Protein AF-A0A1T5BJZ9-F1 (afdb_monomer_lite)

pLDDT: mean 88.86, std 5.99, range [57.59, 93.94]

Secondary structure (DSSP, 8-state):
--HHHHHHHHHHHHHHHHHHHHHHHHHHHHHHHHHHHTT-GGGHHHHHH-HHHHHHHHHHTT--

Structure (mmCIF, N/CA/C/O backbone):
data_AF-A0A1T5BJZ9-F1
#
_entry.id   AF-A0A1T5BJZ9-F1
#
loop_
_atom_site.group_PDB
_atom_site.id
_atom_site.type_symbol
_atom_site.label_atom_id
_atom_site.label_alt_id
_atom_site.label_comp_id
_atom_site.label_asym_id
_atom_site.label_entity_id
_atom_site.label_seq_id
_atom_site.pdbx_PDB_ins_code
_atom_site.Cartn_x
_atom_site.Cartn_y
_atom_site.Cartn_z
_atom_site.occupancy
_atom_site.B_iso_or_equiv
_atom_site.auth_seq_id
_atom_site.auth_comp_id
_atom_site.auth_asym_id
_atom_site.auth_atom_id
_atom_site.pdbx_PDB_model_num
ATOM 1 N N . MET A 1 1 ? 28.268 -13.078 -26.113 1.00 57.59 1 MET A N 1
ATOM 2 C CA . MET A 1 1 ? 26.874 -12.604 -25.992 1.00 57.59 1 MET A CA 1
ATOM 3 C C . MET A 1 1 ? 26.817 -11.206 -26.587 1.00 57.59 1 MET A C 1
ATOM 5 O O . MET A 1 1 ? 27.757 -10.454 -26.368 1.00 57.59 1 MET A O 1
ATOM 9 N N . CYS A 1 2 ? 25.827 -10.894 -27.429 1.00 77.94 2 CYS A N 1
ATOM 10 C CA . CYS A 1 2 ? 25.686 -9.545 -27.997 1.00 77.94 2 CYS A CA 1
ATOM 11 C C . CYS A 1 2 ? 25.184 -8.576 -26.921 1.00 77.94 2 CYS A C 1
ATOM 13 O O . CYS A 1 2 ? 24.258 -8.933 -26.199 1.00 77.94 2 CYS A O 1
ATOM 15 N N . LYS A 1 3 ? 25.739 -7.356 -26.865 1.00 80.44 3 LYS A N 1
ATOM 16 C CA . LYS A 1 3 ? 25.330 -6.293 -25.923 1.00 80.44 3 LYS A CA 1
ATOM 17 C C . LYS A 1 3 ? 23.820 -6.039 -25.916 1.00 80.44 3 LYS A C 1
ATOM 19 O O . LYS A 1 3 ? 23.237 -5.912 -24.851 1.00 80.44 3 LYS A O 1
ATOM 24 N N . ALA A 1 4 ? 23.186 -6.110 -27.086 1.00 80.62 4 ALA A N 1
ATOM 25 C CA . ALA A 1 4 ? 21.738 -5.975 -27.223 1.00 80.62 4 ALA A CA 1
ATOM 26 C C . ALA A 1 4 ? 20.943 -6.990 -26.373 1.00 80.62 4 ALA A C 1
ATOM 28 O O . ALA A 1 4 ? 19.904 -6.653 -25.833 1.00 80.62 4 ALA A O 1
ATOM 29 N N . VAL A 1 5 ? 21.434 -8.223 -26.195 1.00 80.06 5 VAL A N 1
ATOM 30 C CA . VAL A 1 5 ? 20.750 -9.239 -25.367 1.00 80.06 5 VAL A CA 1
ATOM 31 C C . VAL A 1 5 ? 20.897 -8.941 -23.871 1.00 80.06 5 VAL A C 1
ATOM 33 O O . VAL A 1 5 ? 20.025 -9.289 -23.080 1.00 80.06 5 VAL A O 1
ATOM 36 N N . GLU A 1 6 ? 22.006 -8.321 -23.466 1.00 81.25 6 GLU A N 1
ATOM 37 C CA . GLU A 1 6 ? 22.237 -7.924 -22.074 1.00 81.25 6 GLU A CA 1
ATOM 38 C C . GLU A 1 6 ? 21.409 -6.691 -21.699 1.00 81.25 6 GLU A C 1
ATOM 40 O O . GLU A 1 6 ? 20.834 -6.674 -20.614 1.00 81.25 6 GLU A O 1
ATOM 45 N N . GLU A 1 7 ? 21.299 -5.719 -22.608 1.00 83.38 7 GLU A N 1
ATOM 46 C CA . GLU A 1 7 ? 20.459 -4.522 -22.459 1.00 83.38 7 GLU A CA 1
ATOM 47 C C . GLU A 1 7 ? 18.978 -4.897 -22.335 1.00 83.38 7 GLU A C 1
ATOM 49 O O . GLU A 1 7 ? 18.351 -4.545 -21.342 1.00 83.38 7 GLU A O 1
ATOM 54 N N . TRP A 1 8 ? 18.455 -5.728 -23.244 1.00 82.19 8 TRP A N 1
ATOM 55 C CA . TRP A 1 8 ? 17.057 -6.181 -23.199 1.00 82.19 8 TRP A CA 1
ATOM 56 C C . TRP A 1 8 ? 16.723 -6.924 -21.902 1.00 82.19 8 TRP A C 1
ATOM 58 O O . TRP A 1 8 ? 15.690 -6.701 -21.282 1.00 82.19 8 TRP A O 1
ATOM 68 N N . ARG A 1 9 ? 17.631 -7.789 -21.434 1.00 78.75 9 ARG A N 1
ATOM 69 C CA . ARG A 1 9 ? 17.440 -8.519 -20.174 1.00 78.75 9 ARG A CA 1
ATOM 70 C C . ARG A 1 9 ? 17.472 -7.598 -18.952 1.00 78.75 9 ARG A C 1
ATOM 72 O O . ARG A 1 9 ? 16.939 -7.953 -17.900 1.00 78.75 9 ARG A O 1
ATOM 79 N N . GLN A 1 10 ? 18.182 -6.480 -19.049 1.00 85.06 10 GLN A N 1
ATOM 80 C CA . GLN A 1 10 ? 18.255 -5.497 -17.982 1.00 85.06 10 GLN A CA 1
ATOM 81 C C . GLN A 1 10 ? 16.987 -4.639 -17.955 1.00 85.06 10 GLN A C 1
ATOM 83 O O . GLN A 1 10 ? 16.416 -4.481 -16.881 1.00 85.06 10 GLN A O 1
ATOM 88 N N . GLU A 1 11 ? 16.499 -4.212 -19.121 1.00 84.75 11 GLU A N 1
ATOM 89 C CA . GLU A 1 11 ? 15.214 -3.521 -19.281 1.00 84.75 11 GLU A CA 1
ATOM 90 C C . GLU A 1 11 ? 14.056 -4.356 -18.715 1.00 84.75 11 GLU A C 1
ATOM 92 O O . GLU A 1 11 ? 13.362 -3.881 -17.823 1.00 84.75 11 GLU A O 1
ATOM 97 N N . GLU A 1 12 ? 13.931 -5.638 -19.087 1.00 85.19 12 GLU A N 1
ATOM 98 C CA . GLU A 1 12 ? 12.878 -6.524 -18.547 1.00 85.19 12 GLU A CA 1
ATOM 99 C C . GLU A 1 12 ? 12.920 -6.645 -17.012 1.00 85.19 12 GLU A C 1
ATOM 101 O O . GLU A 1 12 ? 11.895 -6.769 -16.338 1.00 85.19 12 GLU A O 1
ATOM 106 N N . ARG A 1 13 ? 14.120 -6.637 -16.422 1.00 85.69 13 ARG A N 1
ATOM 107 C CA . ARG A 1 13 ? 14.274 -6.696 -14.961 1.00 85.69 13 ARG A CA 1
ATOM 108 C C . ARG A 1 13 ? 13.881 -5.394 -14.289 1.00 85.69 13 ARG A C 1
ATOM 110 O O . ARG A 1 13 ? 13.369 -5.437 -13.170 1.00 85.69 13 ARG A O 1
ATOM 117 N N . ASP A 1 14 ? 14.196 -4.271 -14.916 1.00 90.56 14 ASP A N 1
ATOM 118 C CA . ASP A 1 14 ? 13.908 -2.952 -14.375 1.00 90.56 14 ASP A CA 1
ATOM 119 C C . ASP A 1 14 ? 12.406 -2.646 -14.500 1.00 90.56 14 ASP A C 1
ATOM 121 O O . ASP A 1 14 ? 11.808 -2.189 -13.526 1.00 90.56 14 ASP A O 1
ATOM 125 N N . GLU A 1 15 ? 11.768 -3.040 -15.606 1.00 88.50 15 GLU A N 1
ATOM 126 C CA . GLU A 1 15 ? 10.310 -3.008 -15.779 1.00 88.50 15 GLU A CA 1
ATOM 127 C C . GLU A 1 15 ? 9.597 -3.851 -14.715 1.00 88.50 15 GLU A C 1
ATOM 129 O O . GLU A 1 15 ? 8.757 -3.330 -13.986 1.00 88.50 15 GLU A O 1
ATOM 134 N N . GLY A 1 16 ? 9.998 -5.113 -14.516 1.00 90.00 16 GLY A N 1
ATOM 135 C CA . GLY A 1 16 ? 9.371 -5.967 -13.500 1.00 90.00 16 GLY A CA 1
ATOM 136 C C . GLY A 1 16 ? 9.549 -5.457 -12.061 1.00 90.00 16 GLY A C 1
ATOM 137 O O . GLY A 1 16 ? 8.708 -5.701 -11.192 1.00 90.00 16 GLY A O 1
ATOM 138 N N . ARG A 1 17 ? 10.632 -4.721 -11.776 1.00 90.38 17 ARG A N 1
ATOM 139 C CA . ARG A 1 17 ? 10.809 -4.044 -10.480 1.00 90.38 17 ARG A CA 1
ATOM 140 C C . ARG A 1 17 ? 9.875 -2.856 -10.328 1.00 90.38 17 ARG A C 1
ATOM 142 O O . ARG A 1 17 ? 9.344 -2.661 -9.236 1.00 90.38 17 ARG A O 1
ATOM 149 N N . GLU A 1 18 ? 9.710 -2.069 -11.383 1.00 93.06 18 GLU A N 1
ATOM 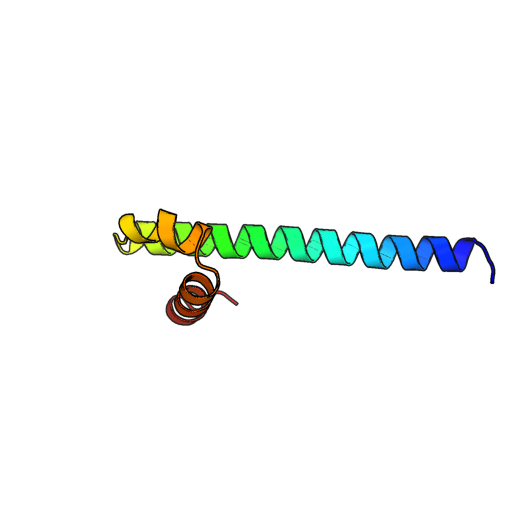150 C CA . GLU A 1 18 ? 8.832 -0.905 -11.364 1.00 93.06 18 GLU A CA 1
ATOM 151 C C . GLU A 1 18 ? 7.362 -1.322 -11.261 1.00 93.06 18 GLU A C 1
ATOM 153 O O . GLU A 1 18 ? 6.637 -0.783 -10.427 1.00 93.06 18 GLU A O 1
ATOM 158 N N . GLU A 1 19 ? 6.946 -2.355 -11.996 1.00 90.56 19 GLU A N 1
ATOM 159 C CA . GLU A 1 19 ? 5.621 -2.971 -11.854 1.00 90.56 19 GLU A CA 1
ATOM 160 C C . GLU A 1 19 ? 5.387 -3.469 -10.425 1.00 90.56 19 GLU A C 1
ATOM 162 O O . GLU A 1 19 ? 4.401 -3.092 -9.792 1.00 90.56 19 GLU A O 1
ATOM 167 N N . GLY A 1 20 ? 6.336 -4.220 -9.853 1.00 91.50 20 GLY A N 1
ATOM 168 C CA . GLY A 1 20 ? 6.229 -4.691 -8.470 1.00 91.50 20 GLY A CA 1
ATOM 169 C C . GLY A 1 20 ? 6.165 -3.558 -7.436 1.00 91.50 20 GLY A C 1
ATOM 170 O O . GLY A 1 20 ? 5.497 -3.691 -6.406 1.00 91.50 20 GLY A O 1
ATOM 171 N N . ARG A 1 21 ? 6.830 -2.424 -7.700 1.00 92.00 21 ARG A N 1
ATOM 172 C CA . ARG A 1 21 ? 6.752 -1.225 -6.855 1.00 92.00 21 ARG A CA 1
ATOM 173 C C . ARG A 1 21 ? 5.371 -0.577 -6.952 1.00 92.00 21 ARG A C 1
ATOM 175 O O . ARG A 1 21 ? 4.777 -0.302 -5.911 1.00 92.00 21 ARG A O 1
ATOM 182 N N . MET A 1 22 ? 4.853 -0.387 -8.167 1.00 92.88 22 MET A N 1
ATOM 183 C CA . MET A 1 22 ? 3.518 0.172 -8.399 1.00 92.88 22 MET A CA 1
ATOM 184 C C . MET A 1 22 ? 2.425 -0.696 -7.771 1.00 92.88 22 MET A C 1
ATOM 186 O O . MET A 1 22 ? 1.582 -0.178 -7.044 1.00 92.88 22 M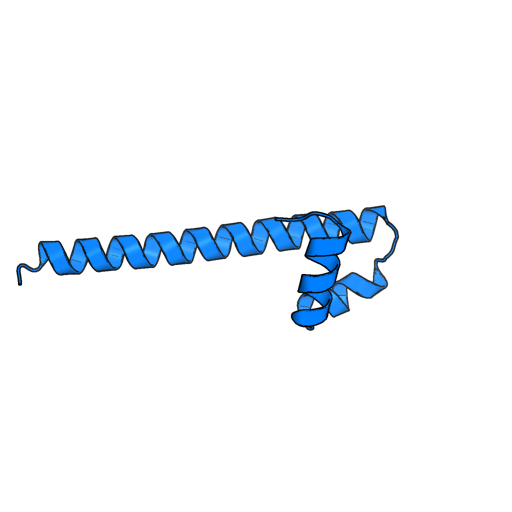ET A O 1
ATOM 190 N N . GLU A 1 23 ? 2.468 -2.017 -7.965 1.00 91.75 23 GLU A N 1
ATOM 191 C CA . GLU A 1 23 ? 1.514 -2.939 -7.337 1.00 91.75 23 GLU A CA 1
ATOM 192 C C . GLU A 1 23 ? 1.574 -2.876 -5.807 1.00 91.75 23 GLU A C 1
ATOM 194 O O . GLU A 1 23 ? 0.541 -2.887 -5.135 1.00 91.75 23 GLU A O 1
ATOM 199 N N . GLY A 1 24 ? 2.780 -2.797 -5.238 1.00 91.56 24 GLY A N 1
ATOM 200 C CA . GLY A 1 24 ? 2.966 -2.669 -3.796 1.00 91.56 24 GLY A CA 1
ATOM 201 C C . GLY A 1 24 ? 2.366 -1.379 -3.231 1.00 91.56 24 GLY A C 1
ATOM 202 O O . GLY A 1 24 ? 1.739 -1.411 -2.168 1.00 91.56 24 GLY A O 1
ATOM 203 N N . GLU A 1 25 ? 2.533 -0.262 -3.941 1.00 93.75 25 GLU A N 1
ATOM 204 C CA . GLU A 1 25 ? 1.954 1.036 -3.578 1.00 93.75 25 GLU A CA 1
ATOM 205 C C . GLU A 1 25 ? 0.426 1.020 -3.677 1.00 93.75 25 GLU A C 1
ATOM 207 O O . GLU A 1 25 ? -0.248 1.451 -2.738 1.00 93.75 25 GLU A O 1
ATOM 212 N N . ASP A 1 26 ? -0.122 0.448 -4.750 1.00 93.94 26 ASP A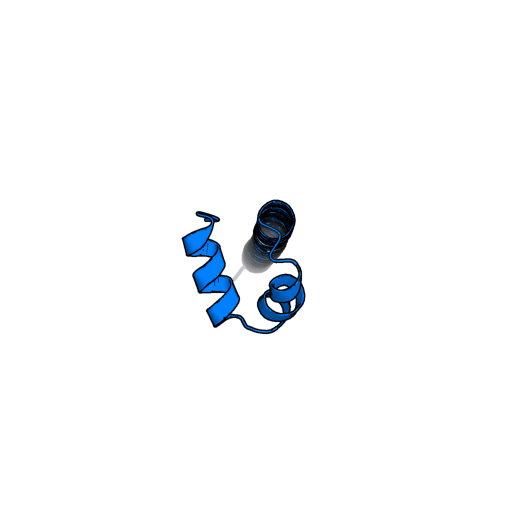 N 1
ATOM 213 C CA . ASP A 1 26 ? -1.567 0.388 -4.978 1.00 93.94 26 ASP A CA 1
ATOM 214 C C . ASP A 1 26 ? -2.265 -0.501 -3.933 1.00 93.94 26 ASP A C 1
ATOM 216 O O . ASP A 1 26 ? -3.286 -0.118 -3.352 1.00 93.94 26 ASP A O 1
ATOM 220 N N . LYS A 1 27 ? -1.671 -1.657 -3.599 1.00 92.75 27 LYS A N 1
ATOM 221 C CA . LYS A 1 27 ? -2.161 -2.542 -2.527 1.00 92.75 27 LYS A CA 1
ATOM 222 C C . LYS A 1 27 ? -2.162 -1.842 -1.174 1.00 92.75 27 LYS A C 1
ATOM 224 O O . LYS A 1 27 ? -3.159 -1.904 -0.451 1.00 92.75 27 LYS A O 1
ATOM 229 N N . LEU A 1 28 ? -1.075 -1.148 -0.834 1.00 92.19 28 LEU A N 1
ATOM 230 C CA . LEU A 1 28 ? -0.975 -0.449 0.445 1.00 92.19 28 LEU A CA 1
ATOM 231 C C . LEU A 1 28 ? -1.986 0.701 0.536 1.00 92.19 28 LEU A C 1
ATOM 233 O O . LEU A 1 28 ? -2.616 0.867 1.578 1.00 92.19 28 LEU A O 1
ATOM 237 N N . ALA A 1 29 ? -2.187 1.457 -0.545 1.00 93.56 29 ALA A N 1
ATOM 238 C CA . ALA A 1 29 ? -3.181 2.525 -0.593 1.00 93.56 29 ALA A CA 1
ATOM 239 C C . ALA A 1 29 ? -4.607 1.990 -0.381 1.00 93.56 29 ALA A C 1
ATOM 241 O O . ALA A 1 29 ? -5.355 2.533 0.436 1.00 93.56 29 ALA A O 1
ATOM 242 N N . ARG A 1 30 ? -4.968 0.884 -1.049 1.00 93.56 30 ARG A N 1
ATOM 243 C CA . ARG A 1 30 ? -6.264 0.210 -0.851 1.00 93.56 30 ARG A CA 1
ATOM 244 C C . ARG A 1 30 ? -6.452 -0.248 0.590 1.00 93.56 30 ARG A C 1
ATOM 246 O O 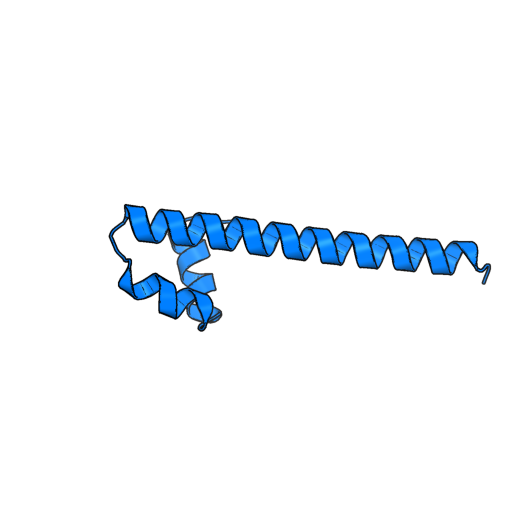. ARG A 1 30 ? -7.519 -0.032 1.157 1.00 93.56 30 ARG A O 1
ATOM 253 N N . LEU A 1 31 ? -5.412 -0.819 1.197 1.00 93.56 31 LEU A N 1
ATOM 254 C CA . LEU A 1 31 ? -5.460 -1.266 2.587 1.00 93.56 31 LEU A CA 1
ATOM 255 C C . LEU A 1 31 ? -5.656 -0.095 3.553 1.00 93.56 31 LEU A C 1
ATOM 257 O O . 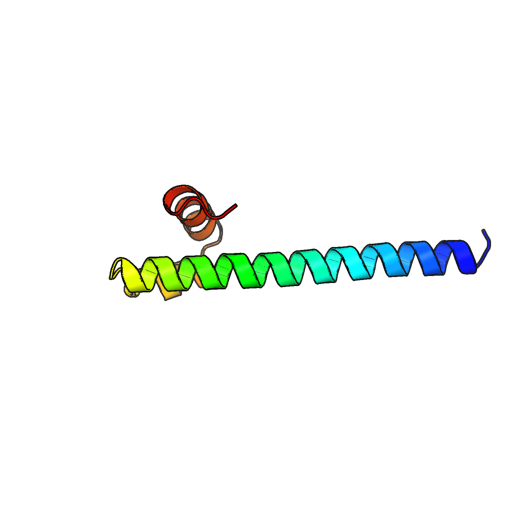LEU A 1 31 ? -6.478 -0.182 4.460 1.00 93.56 31 LEU A O 1
ATOM 261 N N . ILE A 1 32 ? -4.936 1.010 3.355 1.00 92.94 32 ILE A N 1
ATOM 262 C CA . ILE A 1 32 ? -5.094 2.205 4.190 1.00 92.94 32 ILE A CA 1
ATOM 263 C C . ILE A 1 32 ? -6.521 2.749 4.079 1.00 92.94 32 ILE A C 1
ATOM 265 O O . ILE A 1 32 ? -7.135 3.032 5.105 1.00 92.94 32 ILE A O 1
ATOM 269 N N . ASN A 1 33 ? -7.078 2.837 2.869 1.00 93.06 33 ASN A N 1
ATOM 270 C CA . ASN A 1 33 ? -8.458 3.285 2.678 1.00 93.06 33 ASN A CA 1
ATOM 271 C C . ASN A 1 33 ? -9.460 2.359 3.382 1.00 93.06 33 ASN A C 1
ATOM 273 O O . ASN A 1 33 ? -10.318 2.844 4.116 1.00 93.06 33 ASN A O 1
ATOM 277 N N . ALA A 1 34 ? -9.302 1.039 3.255 1.00 92.81 34 ALA A N 1
ATOM 278 C CA . ALA A 1 34 ? -10.169 0.069 3.922 1.00 92.81 34 ALA A CA 1
ATOM 279 C C . ALA A 1 34 ? -10.081 0.147 5.462 1.00 92.81 34 ALA A C 1
ATOM 281 O O . ALA A 1 34 ? -11.085 0.023 6.171 1.00 92.81 34 ALA A O 1
ATOM 282 N N . LEU A 1 35 ? -8.890 0.419 6.008 1.00 92.56 35 LEU A N 1
ATOM 283 C CA . LEU A 1 35 ? -8.701 0.664 7.442 1.00 92.56 35 LEU A CA 1
ATOM 284 C C . LEU A 1 35 ? -9.377 1.960 7.905 1.00 92.56 35 LEU A C 1
ATOM 286 O O . LEU A 1 35 ? -9.960 1.985 8.988 1.00 92.56 35 LEU A O 1
ATOM 290 N N . ILE A 1 36 ? -9.337 3.015 7.090 1.00 91.94 36 ILE A N 1
ATOM 291 C CA . ILE A 1 36 ? -10.014 4.283 7.388 1.00 91.94 36 ILE A CA 1
ATOM 292 C C . ILE A 1 36 ? -11.533 4.094 7.383 1.00 91.94 36 ILE A C 1
ATOM 294 O O . ILE A 1 36 ? -12.206 4.507 8.328 1.00 91.94 36 ILE A O 1
ATOM 298 N N . GLU A 1 37 ? -12.071 3.426 6.362 1.00 91.94 37 GLU A N 1
ATOM 299 C CA . GLU A 1 37 ? -13.507 3.147 6.231 1.00 91.94 37 GLU A CA 1
ATOM 300 C C . GLU A 1 37 ? -14.037 2.255 7.361 1.00 91.94 37 GLU A C 1
ATOM 302 O O . GLU A 1 37 ? -15.138 2.475 7.864 1.00 91.94 37 GLU A O 1
ATOM 307 N N . SER A 1 38 ? -13.235 1.289 7.819 1.00 90.25 38 SER A N 1
ATOM 308 C CA . SER A 1 38 ? -13.569 0.425 8.961 1.00 90.25 38 SER A CA 1
ATOM 309 C C . SER A 1 38 ? -13.326 1.075 10.332 1.00 90.25 38 SER A C 1
ATOM 311 O O . SER A 1 38 ? -13.591 0.456 11.363 1.00 90.25 38 SER A O 1
ATOM 313 N N . GLY A 1 39 ? -12.827 2.317 10.378 1.00 90.69 39 GLY A N 1
ATOM 314 C CA . GLY A 1 39 ? -12.528 3.039 11.619 1.00 90.69 39 GLY A CA 1
ATOM 315 C C . GLY A 1 39 ? -11.288 2.529 12.366 1.00 90.69 39 GLY A C 1
ATOM 316 O O . GLY A 1 39 ? -11.009 2.969 13.484 1.00 90.69 39 GLY A O 1
ATOM 317 N N . ARG A 1 40 ? -10.501 1.637 11.754 1.00 90.94 40 ARG A N 1
ATOM 318 C CA . ARG A 1 40 ? -9.279 1.024 12.300 1.00 90.94 40 ARG A CA 1
ATOM 319 C C . ARG A 1 40 ? -8.041 1.899 12.068 1.00 90.94 40 ARG A C 1
ATOM 321 O O . ARG A 1 40 ? -6.959 1.412 11.754 1.00 90.94 40 ARG A O 1
ATOM 328 N N . ASN A 1 41 ? -8.165 3.210 12.281 1.00 87.94 41 ASN A N 1
ATOM 329 C CA . ASN A 1 41 ? -7.083 4.175 12.034 1.00 87.94 41 ASN A CA 1
ATOM 330 C C . ASN A 1 41 ? -5.806 3.893 12.846 1.00 87.94 41 ASN A C 1
ATOM 332 O O . ASN A 1 41 ? -4.704 4.192 12.391 1.00 87.94 41 ASN A O 1
ATOM 336 N N . ASN A 1 42 ? -5.937 3.281 14.028 1.00 88.31 42 ASN A N 1
ATOM 337 C CA . ASN A 1 42 ? -4.792 2.892 14.858 1.00 88.31 42 ASN A CA 1
ATOM 338 C C . ASN A 1 42 ? -3.918 1.811 14.199 1.00 88.31 42 ASN A C 1
ATOM 340 O O . ASN A 1 42 ? -2.719 1.741 14.472 1.00 88.31 42 ASN A O 1
ATOM 344 N N . ASP A 1 43 ? -4.490 1.009 13.300 1.00 90.44 43 ASP A N 1
ATOM 345 C CA . ASP A 1 43 ? -3.781 -0.081 12.634 1.00 90.44 43 ASP A CA 1
ATOM 346 C C . ASP A 1 43 ? -2.930 0.422 11.454 1.00 90.44 43 ASP A C 1
ATOM 348 O O . ASP A 1 43 ? -2.008 -0.278 11.037 1.00 90.44 43 ASP A O 1
ATOM 352 N N . ILE A 1 44 ? -3.143 1.660 10.975 1.00 89.75 44 ILE A N 1
ATOM 353 C CA . ILE A 1 44 ? -2.399 2.272 9.854 1.00 89.75 44 ILE A CA 1
ATOM 354 C C . ILE A 1 44 ? -0.887 2.318 10.138 1.00 89.75 44 ILE A C 1
ATOM 356 O O . ILE A 1 44 ? -0.065 1.972 9.287 1.00 89.75 44 ILE A O 1
ATOM 360 N N . ALA A 1 45 ? -0.497 2.706 11.355 1.00 90.25 45 ALA A N 1
ATOM 361 C CA . ALA A 1 45 ? 0.913 2.740 11.751 1.00 90.25 45 ALA A CA 1
ATOM 362 C C . ALA A 1 45 ? 1.518 1.331 11.874 1.00 90.25 45 ALA A C 1
ATOM 364 O O . ALA A 1 45 ? 2.711 1.128 11.639 1.00 90.25 45 ALA A O 1
ATOM 365 N N . LYS A 1 46 ? 0.691 0.340 12.221 1.00 91.62 46 LYS A N 1
ATOM 366 C CA . LYS A 1 46 ? 1.129 -1.046 12.352 1.00 91.62 46 LYS A CA 1
ATOM 367 C C . LYS A 1 46 ? 1.324 -1.688 10.982 1.00 91.62 46 LYS A C 1
ATOM 369 O O . LYS A 1 46 ? 2.354 -2.310 10.763 1.00 91.62 46 LYS A O 1
ATOM 374 N N . VAL A 1 47 ? 0.421 -1.468 10.024 1.00 92.19 47 VAL A N 1
ATOM 375 C CA . VAL A 1 47 ? 0.561 -2.034 8.667 1.00 92.19 47 VAL A CA 1
ATOM 376 C C . VAL A 1 47 ? 1.726 -1.460 7.876 1.00 92.19 47 VAL A C 1
ATOM 378 O O . VAL A 1 47 ? 2.219 -2.120 6.964 1.00 92.19 47 VAL A O 1
ATOM 381 N N . SER A 1 48 ? 2.205 -0.257 8.197 1.00 87.88 48 SER A N 1
ATOM 382 C CA . SER A 1 48 ? 3.375 0.314 7.521 1.00 87.88 48 SER A CA 1
ATOM 383 C C . SER A 1 48 ? 4.689 -0.339 7.970 1.00 87.88 48 SER A C 1
ATOM 385 O O . SER A 1 48 ? 5.615 -0.467 7.166 1.00 87.88 48 SER A O 1
ATOM 387 N N . THR A 1 49 ? 4.757 -0.820 9.215 1.00 89.88 49 THR A N 1
ATOM 388 C CA . THR A 1 49 ? 5.980 -1.352 9.840 1.00 89.88 49 THR A CA 1
ATOM 389 C C . THR A 1 49 ? 6.000 -2.877 9.938 1.00 89.88 49 THR A C 1
ATOM 391 O O . THR A 1 49 ? 7.039 -3.494 9.702 1.00 89.88 49 THR A O 1
ATOM 394 N N . ASP A 1 50 ? 4.856 -3.495 10.221 1.00 93.94 50 ASP A N 1
ATOM 395 C CA . ASP A 1 50 ? 4.699 -4.934 10.409 1.00 93.94 50 ASP A CA 1
ATOM 396 C C . ASP A 1 50 ? 4.201 -5.602 9.119 1.00 93.94 50 ASP A C 1
ATOM 398 O O . ASP A 1 50 ? 3.053 -5.444 8.693 1.00 93.94 50 ASP A O 1
ATOM 402 N N . LYS A 1 51 ? 5.101 -6.352 8.473 1.00 91.06 51 LYS A N 1
ATOM 403 C CA . LYS A 1 51 ? 4.823 -7.037 7.204 1.00 91.06 51 LYS A CA 1
ATOM 404 C C . LYS A 1 51 ? 3.862 -8.214 7.363 1.00 91.06 51 LYS A C 1
ATOM 406 O O . LYS A 1 51 ? 3.062 -8.437 6.459 1.00 91.06 51 LYS A O 1
ATOM 411 N N . GLU A 1 52 ? 3.951 -8.956 8.464 1.00 92.19 52 GLU A N 1
ATOM 412 C CA . GLU A 1 52 ? 3.097 -10.124 8.719 1.00 92.19 52 GLU A CA 1
ATOM 413 C C . GLU A 1 52 ? 1.676 -9.662 9.018 1.00 92.19 52 GLU A C 1
ATOM 415 O O . GLU A 1 52 ? 0.712 -10.145 8.426 1.00 92.19 52 GLU A O 1
ATOM 420 N N . TYR A 1 53 ? 1.549 -8.630 9.851 1.00 92.19 53 TYR A N 1
ATOM 421 C CA . TYR A 1 53 ? 0.263 -8.009 10.129 1.00 92.19 53 TYR A CA 1
ATOM 422 C C . TYR A 1 53 ? -0.374 -7.399 8.876 1.00 92.19 53 TYR A C 1
ATOM 424 O O . TYR A 1 53 ? -1.572 -7.562 8.644 1.00 92.19 53 TYR A O 1
ATOM 432 N N . ARG A 1 54 ? 0.425 -6.745 8.023 1.00 93.12 54 ARG A N 1
ATOM 433 C CA . ARG A 1 54 ? -0.045 -6.250 6.725 1.00 93.12 54 ARG A CA 1
ATOM 434 C C . ARG A 1 54 ? -0.539 -7.378 5.816 1.00 93.12 54 ARG A C 1
ATOM 436 O O . ARG A 1 54 ? -1.568 -7.201 5.178 1.00 93.12 54 ARG A O 1
ATOM 443 N N . ALA A 1 55 ? 0.155 -8.516 5.770 1.00 91.44 55 ALA A N 1
ATOM 444 C CA . ALA A 1 55 ? -0.274 -9.671 4.980 1.00 91.44 55 ALA A CA 1
ATOM 445 C C . ALA A 1 55 ? -1.623 -10.223 5.465 1.00 91.44 55 ALA A C 1
ATOM 447 O O . ALA A 1 55 ? -2.525 -10.414 4.656 1.00 91.44 55 ALA A O 1
ATOM 448 N N . HIS A 1 56 ? -1.805 -10.366 6.781 1.00 92.62 56 HIS A N 1
ATOM 449 C CA . HIS A 1 56 ? -3.092 -10.779 7.346 1.00 92.62 56 HIS A CA 1
ATOM 450 C C . HIS A 1 56 ? -4.236 -9.829 6.984 1.00 92.62 56 HIS A C 1
ATOM 452 O O . HIS A 1 56 ? -5.346 -10.280 6.715 1.00 92.62 56 HIS A O 1
ATOM 458 N N . LEU A 1 57 ? -3.977 -8.520 6.955 1.00 91.62 57 LEU A N 1
ATOM 459 C CA . LEU A 1 57 ? -4.994 -7.548 6.570 1.00 91.62 57 LEU A CA 1
ATOM 460 C C . LEU A 1 57 ? -5.250 -7.500 5.064 1.00 91.62 57 LEU A C 1
ATOM 462 O O . LEU A 1 57 ? -6.376 -7.218 4.663 1.00 91.62 57 LEU A O 1
ATOM 466 N N . TYR A 1 58 ? -4.259 -7.805 4.225 1.00 92.75 58 TYR A N 1
ATOM 467 C CA . TYR A 1 58 ? -4.516 -8.010 2.800 1.00 92.75 58 TYR A CA 1
ATOM 468 C C . TYR A 1 58 ? -5.489 -9.167 2.571 1.00 92.75 58 TYR A C 1
ATOM 470 O O . TYR A 1 58 ? -6.424 -9.008 1.787 1.00 92.75 58 TYR A O 1
ATOM 478 N N . ASP A 1 59 ? -5.346 -10.267 3.311 1.00 91.81 59 ASP A N 1
ATOM 479 C CA . ASP A 1 59 ? -6.298 -11.378 3.253 1.00 91.81 59 ASP A CA 1
ATOM 480 C C . ASP A 1 59 ? -7.678 -10.978 3.806 1.00 91.81 59 ASP A C 1
ATOM 482 O O . ASP A 1 59 ? -8.694 -11.280 3.185 1.00 91.81 59 ASP A O 1
ATOM 486 N N . GLU A 1 60 ? -7.731 -10.256 4.936 1.00 90.94 60 GLU A N 1
ATOM 487 C CA . GLU A 1 60 ? -8.987 -9.809 5.571 1.00 90.94 60 GLU A CA 1
ATOM 488 C C . GLU A 1 60 ? -9.809 -8.883 4.657 1.00 90.94 60 GLU A C 1
ATOM 490 O O . GLU A 1 60 ? -11.031 -9.007 4.581 1.00 90.94 60 GLU A O 1
ATOM 495 N N . PHE A 1 61 ? -9.142 -7.973 3.942 1.00 89.75 61 PHE A N 1
ATOM 496 C CA . PHE A 1 61 ? -9.777 -7.027 3.021 1.00 89.75 61 PHE A CA 1
ATOM 497 C C . PHE A 1 61 ? -9.814 -7.514 1.563 1.00 89.75 61 PHE A C 1
ATOM 499 O O . PHE A 1 61 ? -10.212 -6.749 0.682 1.00 89.75 61 PHE A O 1
ATOM 506 N N . ASN A 1 62 ? -9.424 -8.766 1.287 1.00 89.75 62 ASN A N 1
ATOM 507 C CA . ASN A 1 62 ? -9.383 -9.347 -0.060 1.00 89.75 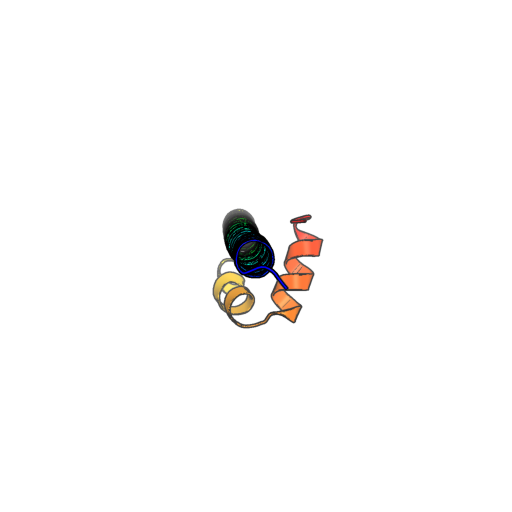62 ASN A CA 1
ATOM 508 C C . ASN A 1 62 ? -8.555 -8.518 -1.074 1.00 89.75 62 ASN A C 1
ATOM 510 O O . ASN A 1 62 ? -8.890 -8.433 -2.258 1.00 89.75 62 ASN A O 1
ATOM 514 N N . ILE A 1 63 ? -7.453 -7.911 -0.627 1.00 85.50 63 ILE A N 1
ATOM 515 C CA . ILE A 1 63 ? -6.548 -7.119 -1.470 1.00 85.50 63 ILE A CA 1
ATOM 516 C C . ILE A 1 63 ? -5.486 -8.059 -2.050 1.00 85.50 63 ILE A C 1
ATOM 518 O O . ILE A 1 63 ? -4.544 -8.444 -1.360 1.00 85.50 63 ILE A O 1
ATOM 522 N N . THR A 1 64 ? -5.669 -8.449 -3.315 1.00 74.19 64 THR A N 1
ATOM 523 C CA . THR A 1 64 ? -4.783 -9.380 -4.045 1.00 74.19 64 THR A CA 1
ATOM 524 C C . THR A 1 64 ? -3.810 -8.663 -4.960 1.00 74.19 64 THR A C 1
ATOM 526 O O . THR A 1 64 ? -4.156 -7.578 -5.479 1.00 74.19 64 THR A O 1
#

Radius of gyration: 16.97 Å; chains: 1; bounding box: 40×17×43 Å

Sequence (64 aa):
MCKAVEEWRQEERDEGREEGRMEGEDKLARLINALIESGRNNDIAKVSTDKEYRAHLYDEFNIT

Foldseek 3Di:
DDPVVVVVVVVVVVVVVVVVVVLVVVLLVVLCVVCVVVVVNVCNVVLVPPVVSVVVSCVVSVRD